Protein AF-A0A1F3DFG9-F1 (afdb_monomer)

pLDDT: mean 82.82, std 15.44, range [37.19, 97.25]

Structure (mmCIF, N/CA/C/O backbone):
data_AF-A0A1F3DFG9-F1
#
_entry.id   AF-A0A1F3DFG9-F1
#
loop_
_atom_site.group_PDB
_atom_site.id
_atom_site.type_symbol
_atom_site.label_atom_id
_atom_site.label_alt_id
_atom_site.label_comp_id
_atom_site.label_asym_id
_atom_site.label_entity_id
_atom_site.label_seq_id
_atom_site.pdbx_PDB_ins_code
_atom_site.Cartn_x
_atom_site.Cartn_y
_atom_site.Cartn_z
_atom_site.occupancy
_atom_site.B_iso_or_equiv
_atom_site.auth_seq_id
_atom_site.auth_comp_id
_atom_site.auth_asym_id
_atom_site.auth_atom_id
_atom_site.pdbx_PDB_model_num
ATOM 1 N N . MET A 1 1 ? 51.074 -0.228 -51.083 1.00 51.44 1 MET A N 1
ATOM 2 C CA . MET A 1 1 ? 49.595 -0.294 -50.950 1.00 51.44 1 MET A CA 1
ATOM 3 C C . MET A 1 1 ? 49.112 -0.798 -49.572 1.00 51.44 1 MET A C 1
ATOM 5 O O . MET A 1 1 ? 48.017 -1.332 -49.479 1.00 51.44 1 MET A O 1
ATOM 9 N N . ARG A 1 2 ? 49.871 -0.625 -48.473 1.00 53.84 2 ARG A N 1
ATOM 10 C CA . ARG A 1 2 ? 49.485 -1.119 -47.125 1.00 53.84 2 ARG A CA 1
ATOM 11 C C . ARG A 1 2 ? 48.769 -0.067 -46.254 1.00 53.84 2 ARG A C 1
ATOM 13 O O . ARG A 1 2 ? 47.943 -0.427 -45.425 1.00 53.84 2 ARG A O 1
ATOM 20 N N . GLY A 1 3 ? 49.015 1.229 -46.487 1.00 56.66 3 GLY A N 1
ATOM 21 C CA . GLY A 1 3 ? 48.437 2.330 -45.694 1.00 56.66 3 GLY A CA 1
ATOM 22 C C . GLY A 1 3 ? 46.937 2.579 -45.913 1.00 56.66 3 GLY A C 1
ATOM 23 O O . GLY A 1 3 ? 46.228 2.919 -44.969 1.00 56.66 3 GLY A O 1
ATOM 24 N N . ASN A 1 4 ? 46.416 2.329 -47.122 1.00 61.88 4 ASN A N 1
ATOM 25 C CA . ASN A 1 4 ? 44.985 2.500 -47.421 1.00 61.88 4 ASN A CA 1
ATOM 26 C C . ASN A 1 4 ? 44.097 1.447 -46.741 1.00 61.88 4 ASN A C 1
ATOM 28 O O . ASN A 1 4 ? 42.923 1.711 -46.503 1.00 61.88 4 ASN A O 1
ATOM 32 N N . LEU A 1 5 ? 44.644 0.275 -46.409 1.00 66.00 5 LEU A N 1
ATOM 33 C CA . LEU A 1 5 ? 43.931 -0.777 -45.680 1.00 66.00 5 LEU A CA 1
ATOM 34 C C . LEU A 1 5 ? 43.827 -0.449 -44.185 1.00 66.00 5 LEU A C 1
ATOM 36 O O . LEU A 1 5 ? 42.750 -0.564 -43.609 1.00 66.00 5 LEU A O 1
ATOM 40 N N . ILE A 1 6 ? 44.911 0.058 -43.587 1.00 73.62 6 ILE A N 1
ATOM 41 C CA . ILE A 1 6 ? 44.953 0.475 -42.174 1.00 73.62 6 ILE A CA 1
ATOM 42 C C . ILE A 1 6 ? 44.016 1.666 -41.927 1.00 73.62 6 ILE A C 1
ATOM 44 O O . ILE A 1 6 ? 43.250 1.671 -40.966 1.00 73.62 6 ILE A O 1
ATOM 48 N N . ARG A 1 7 ? 44.007 2.652 -42.836 1.00 69.62 7 ARG A N 1
ATOM 49 C CA . ARG A 1 7 ? 43.123 3.822 -42.732 1.00 69.62 7 ARG A CA 1
ATOM 50 C C . ARG A 1 7 ? 41.642 3.443 -42.844 1.00 69.62 7 ARG A C 1
ATOM 52 O O . ARG A 1 7 ? 40.825 3.986 -42.112 1.00 69.62 7 ARG A O 1
ATOM 59 N N . LYS A 1 8 ? 41.298 2.482 -43.710 1.00 73.81 8 LYS A N 1
ATOM 60 C CA . LYS A 1 8 ? 39.928 1.950 -43.823 1.00 73.81 8 LYS A CA 1
ATOM 61 C C . LYS A 1 8 ? 39.496 1.209 -42.557 1.00 73.81 8 LYS A C 1
ATOM 63 O O . LYS A 1 8 ? 38.382 1.424 -42.095 1.00 73.81 8 LYS A O 1
ATOM 68 N N . PHE A 1 9 ? 40.385 0.411 -41.963 1.00 77.00 9 PHE A N 1
ATOM 69 C CA . PHE A 1 9 ? 40.113 -0.267 -40.692 1.00 77.00 9 PHE A CA 1
ATOM 70 C C . PHE A 1 9 ? 39.870 0.716 -39.539 1.00 77.00 9 PHE A C 1
ATOM 72 O O . PHE A 1 9 ? 38.915 0.544 -38.788 1.00 77.00 9 PHE A O 1
ATOM 79 N N . LEU A 1 10 ? 40.675 1.778 -39.430 1.00 76.25 10 LEU A N 1
ATOM 80 C CA . LEU A 1 10 ? 40.510 2.802 -38.392 1.00 76.25 10 LEU A CA 1
ATOM 81 C C . LEU A 1 10 ? 39.196 3.582 -38.528 1.00 76.25 10 LEU A C 1
ATOM 83 O O . LEU A 1 10 ? 38.531 3.835 -37.529 1.00 76.25 10 LEU A O 1
ATOM 87 N N . VAL A 1 11 ? 38.793 3.926 -39.754 1.00 77.31 11 VAL A N 1
ATOM 88 C CA . VAL A 1 11 ? 37.521 4.629 -40.001 1.00 77.31 11 VAL A CA 1
ATOM 89 C C . VAL A 1 11 ? 36.324 3.750 -39.632 1.00 77.31 11 VAL A C 1
ATOM 91 O O . VAL A 1 11 ? 35.397 4.226 -38.985 1.00 77.31 11 VAL A O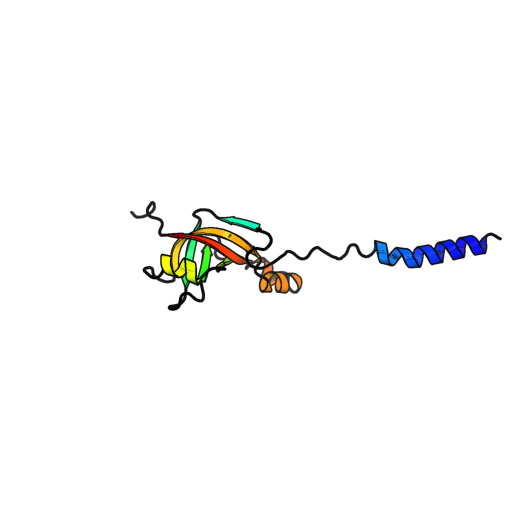 1
ATOM 94 N N . ILE A 1 12 ? 36.363 2.460 -39.975 1.00 77.12 12 ILE A N 1
ATOM 95 C CA . ILE A 1 12 ? 35.310 1.503 -39.603 1.00 77.12 12 ILE A CA 1
ATOM 96 C C . ILE A 1 12 ?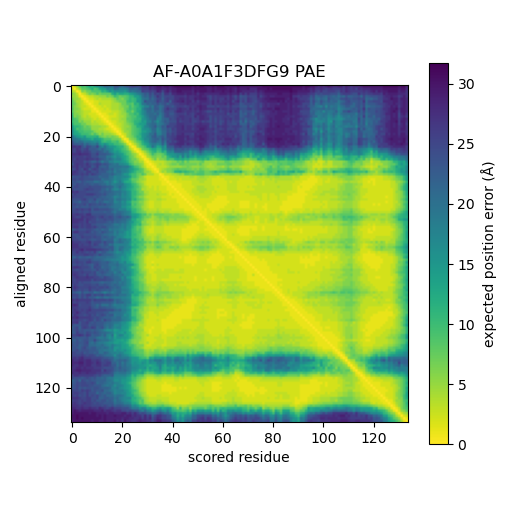 35.235 1.346 -38.077 1.00 77.12 12 ILE A C 1
ATOM 98 O O . ILE A 1 12 ? 34.144 1.351 -37.512 1.00 77.12 12 ILE A O 1
ATOM 102 N N . LEU A 1 13 ? 36.382 1.275 -37.396 1.00 75.25 13 LEU A N 1
ATOM 103 C CA . LEU A 1 13 ? 36.438 1.141 -35.941 1.00 75.25 13 LEU A CA 1
ATOM 104 C C . LEU A 1 13 ? 35.820 2.355 -35.225 1.00 75.25 13 LEU A C 1
ATOM 106 O O . LEU A 1 13 ? 35.043 2.174 -34.293 1.00 75.25 13 LEU A O 1
ATOM 110 N N . ILE A 1 14 ? 36.106 3.578 -35.690 1.00 77.94 14 ILE A N 1
ATOM 111 C CA . ILE A 1 14 ? 35.559 4.826 -35.124 1.00 77.94 14 ILE A CA 1
ATOM 112 C C . ILE A 1 14 ? 34.033 4.909 -35.287 1.00 77.94 14 ILE A C 1
ATOM 114 O O . ILE A 1 14 ? 33.360 5.450 -34.417 1.00 77.94 14 ILE A O 1
ATOM 118 N N . ILE A 1 15 ? 33.478 4.361 -36.372 1.00 72.81 15 ILE A N 1
ATOM 119 C CA . ILE A 1 15 ? 32.027 4.365 -36.623 1.00 72.81 15 ILE A CA 1
ATOM 120 C C . ILE A 1 15 ? 31.309 3.293 -35.789 1.00 72.81 15 ILE A C 1
ATOM 122 O O . ILE A 1 15 ? 30.182 3.509 -35.348 1.00 72.81 15 ILE A O 1
ATOM 126 N N . ILE A 1 16 ? 31.949 2.145 -35.549 1.00 70.81 16 ILE A N 1
ATOM 127 C CA . ILE A 1 16 ? 31.338 1.021 -34.822 1.00 70.81 16 ILE A CA 1
ATOM 128 C C . ILE A 1 16 ? 31.474 1.183 -33.299 1.00 70.81 16 ILE A C 1
ATOM 130 O O . ILE A 1 16 ? 30.559 0.808 -32.570 1.00 70.81 16 ILE A O 1
ATOM 134 N N . LEU A 1 17 ? 32.562 1.785 -32.804 1.00 66.50 17 LEU A N 1
ATOM 135 C CA . LEU A 1 17 ? 32.814 2.001 -31.369 1.00 66.50 17 LEU A CA 1
ATOM 136 C C . LEU A 1 17 ? 31.634 2.654 -30.610 1.00 66.50 17 LEU A C 1
ATOM 138 O O . LEU A 1 17 ? 31.267 2.118 -29.563 1.00 66.50 17 LEU A O 1
ATOM 142 N N . PRO A 1 18 ? 30.973 3.715 -31.123 1.00 63.81 18 PRO A N 1
ATOM 143 C CA . PRO A 1 18 ? 29.807 4.324 -30.480 1.00 63.81 18 PRO A CA 1
ATOM 144 C C . PRO A 1 18 ? 28.607 3.378 -30.338 1.00 63.81 18 PRO A C 1
ATOM 146 O O . PRO A 1 18 ? 27.866 3.465 -29.358 1.00 63.81 18 PRO A O 1
ATOM 149 N N . ALA A 1 19 ? 28.421 2.463 -31.298 1.00 63.81 19 ALA A N 1
ATOM 150 C CA . ALA A 1 19 ? 27.291 1.535 -31.335 1.00 63.81 19 ALA A CA 1
ATOM 151 C C . ALA A 1 19 ? 27.434 0.396 -30.310 1.00 63.81 19 ALA A C 1
ATOM 153 O O . ALA A 1 19 ? 26.440 -0.050 -29.745 1.00 63.81 19 ALA A O 1
ATOM 154 N N . ILE A 1 20 ? 28.667 -0.034 -30.020 1.00 60.84 20 ILE A N 1
ATOM 155 C CA . ILE A 1 20 ? 28.973 -1.027 -28.971 1.00 60.84 20 ILE A CA 1
ATOM 156 C C . ILE A 1 20 ? 29.208 -0.394 -27.595 1.00 60.84 20 ILE A C 1
ATOM 158 O O . ILE A 1 20 ? 29.014 -1.068 -26.586 1.00 60.84 20 ILE A O 1
ATOM 162 N N . SER A 1 21 ? 29.562 0.895 -27.513 1.00 57.41 21 SER A N 1
ATOM 163 C CA . SER A 1 21 ? 29.623 1.618 -26.232 1.00 57.41 21 SER A CA 1
ATOM 164 C C . SER A 1 21 ? 28.241 1.980 -25.671 1.00 57.41 21 SER A C 1
ATOM 166 O O . SER 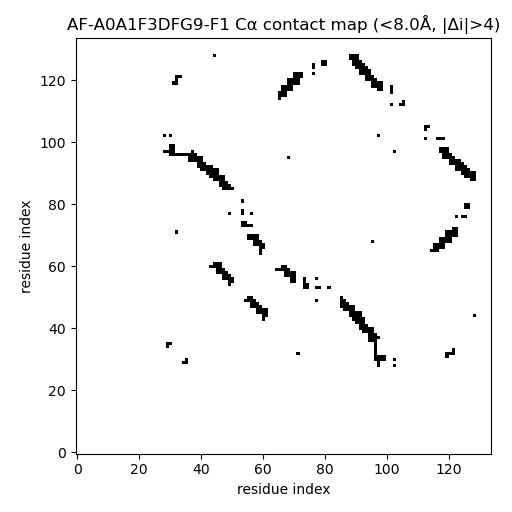A 1 21 ? 28.131 2.393 -24.519 1.00 57.41 21 SER A O 1
ATOM 168 N N . TYR A 1 22 ? 27.171 1.802 -26.454 1.00 51.94 22 TYR A N 1
ATOM 169 C CA . TYR A 1 22 ? 25.786 2.054 -26.047 1.00 51.94 22 TYR A CA 1
ATOM 170 C C . TYR A 1 22 ? 25.145 0.850 -25.331 1.00 51.94 22 TYR A C 1
ATOM 172 O O . TYR A 1 22 ? 24.011 0.462 -25.590 1.00 51.94 22 TYR A O 1
ATOM 180 N N . THR A 1 23 ? 25.847 0.258 -24.367 1.00 50.16 23 THR A N 1
ATOM 181 C CA . THR A 1 23 ? 25.261 -0.720 -23.426 1.00 50.16 23 THR A CA 1
ATOM 182 C C . THR A 1 23 ? 24.508 -0.038 -22.271 1.00 50.16 23 THR A C 1
ATOM 184 O O . THR A 1 23 ? 23.952 -0.697 -21.395 1.00 50.16 23 THR A O 1
ATOM 187 N N . GLY A 1 24 ? 24.467 1.299 -22.273 1.00 47.50 24 GLY A N 1
ATOM 188 C CA . GLY A 1 24 ? 23.997 2.135 -21.170 1.00 47.50 24 GLY A CA 1
ATOM 189 C C . GLY A 1 24 ? 22.498 2.420 -21.112 1.00 47.50 24 GLY A C 1
ATOM 190 O O . GLY A 1 24 ? 22.076 3.126 -20.197 1.00 47.50 24 GLY A O 1
ATOM 191 N N . CYS A 1 25 ? 21.668 1.888 -22.016 1.00 51.00 25 CYS A N 1
ATOM 192 C CA . CYS A 1 25 ? 20.217 1.965 -21.833 1.00 51.00 25 CYS A CA 1
ATOM 193 C C . CYS A 1 25 ? 19.810 0.942 -20.759 1.00 51.00 25 CYS A C 1
ATOM 195 O O . CYS A 1 25 ? 19.253 -0.117 -21.051 1.00 51.00 25 CYS A O 1
ATOM 197 N N . LYS A 1 26 ? 20.163 1.222 -19.493 1.00 54.19 26 LYS A N 1
ATOM 198 C CA . LYS A 1 26 ? 19.634 0.497 -18.335 1.00 54.19 26 LYS A CA 1
ATOM 199 C C . LYS A 1 26 ? 18.122 0.518 -18.499 1.00 54.19 26 LYS A C 1
ATOM 201 O O . LYS A 1 26 ? 17.533 1.594 -18.441 1.00 54.19 26 LYS A O 1
ATOM 206 N N . LYS A 1 27 ? 17.511 -0.646 -18.745 1.00 58.69 27 LYS A N 1
ATOM 207 C CA . LYS A 1 27 ? 16.052 -0.788 -18.757 1.00 58.69 27 LYS A CA 1
ATOM 208 C C . LYS A 1 27 ? 15.528 -0.102 -17.498 1.00 58.69 27 LYS A C 1
ATOM 210 O O . LYS A 1 27 ? 15.783 -0.578 -16.392 1.00 58.69 27 LYS A O 1
ATOM 215 N N . GLN A 1 28 ? 14.877 1.047 -17.662 1.00 60.97 28 GLN A N 1
ATOM 216 C CA . GLN A 1 28 ? 14.248 1.731 -16.544 1.00 60.97 28 GLN A CA 1
ATOM 217 C C . GLN A 1 28 ? 13.205 0.774 -15.972 1.00 60.97 28 GLN A C 1
ATOM 219 O O . GLN A 1 28 ? 12.458 0.142 -16.726 1.00 60.97 28 GLN A O 1
ATOM 224 N N . LYS A 1 29 ? 13.191 0.608 -14.646 1.00 66.88 29 LYS A N 1
ATOM 225 C CA . LYS A 1 29 ? 12.156 -0.197 -13.996 1.00 66.88 29 LYS A CA 1
ATOM 226 C C . LYS A 1 29 ? 10.808 0.411 -14.367 1.00 66.88 29 LYS A C 1
ATOM 228 O O . LYS A 1 29 ? 10.622 1.614 -14.192 1.00 66.88 29 LYS A O 1
ATOM 233 N N . LYS A 1 30 ? 9.877 -0.395 -14.881 1.00 79.94 30 LYS A N 1
ATOM 234 C CA . LYS A 1 30 ? 8.524 0.104 -15.124 1.00 79.94 30 LYS A CA 1
ATOM 235 C C . LYS A 1 30 ? 7.890 0.433 -13.770 1.00 79.94 30 LYS A C 1
ATOM 237 O O . LYS A 1 30 ? 7.981 -0.362 -12.836 1.00 79.94 30 LYS A O 1
ATOM 242 N N . CYS A 1 31 ? 7.293 1.613 -13.669 1.00 85.81 31 CYS A N 1
ATOM 243 C CA . CYS A 1 31 ? 6.680 2.139 -12.453 1.00 85.81 31 CYS A CA 1
ATOM 244 C C . CYS A 1 31 ? 5.206 2.476 -12.710 1.00 85.81 31 CYS A C 1
ATOM 246 O O . CYS A 1 31 ? 4.806 2.699 -13.854 1.00 85.81 31 CYS A O 1
ATOM 248 N N . GLY A 1 32 ? 4.409 2.525 -11.647 1.00 86.50 32 GLY A N 1
ATOM 249 C CA . GLY A 1 32 ? 2.973 2.780 -11.712 1.00 86.50 32 GLY A CA 1
ATOM 250 C C . GLY A 1 32 ? 2.122 1.509 -11.682 1.00 86.50 32 GLY A C 1
ATOM 251 O O . GLY A 1 32 ? 2.592 0.394 -11.916 1.00 86.50 32 GLY A O 1
ATOM 252 N N . CYS A 1 33 ? 0.845 1.703 -11.371 1.00 88.50 33 CYS A N 1
ATOM 253 C CA . CYS A 1 33 ? -0.151 0.647 -11.238 1.00 88.50 33 CYS A CA 1
ATOM 254 C C . CYS A 1 33 ? -0.352 -0.121 -12.553 1.00 88.50 33 CYS A C 1
ATOM 256 O O . CYS A 1 33 ? -0.410 0.478 -13.628 1.00 88.50 33 CYS A O 1
ATOM 258 N N . GLY A 1 34 ? -0.451 -1.452 -12.476 1.00 84.38 34 GLY A N 1
ATOM 259 C CA . GLY A 1 34 ? -0.675 -2.307 -13.651 1.00 84.38 34 GLY A CA 1
ATOM 260 C C . GLY A 1 34 ? 0.528 -2.428 -14.597 1.00 84.38 34 GLY A C 1
ATOM 261 O O . GLY A 1 34 ? 0.369 -2.845 -15.744 1.00 84.38 34 GLY A O 1
ATOM 262 N N . LYS A 1 35 ? 1.728 -2.035 -14.149 1.00 85.00 35 LYS A N 1
ATOM 263 C CA . LYS A 1 35 ? 2.985 -2.294 -14.864 1.00 85.00 35 LYS A CA 1
ATOM 264 C C . LYS A 1 35 ? 3.612 -3.606 -14.384 1.00 85.00 35 LYS A C 1
ATOM 266 O O . LYS A 1 35 ? 2.911 -4.599 -14.215 1.00 85.00 35 LYS A O 1
ATOM 271 N N . ASP A 1 36 ? 4.926 -3.632 -14.192 1.00 87.12 36 ASP A N 1
ATOM 272 C CA . ASP A 1 36 ? 5.628 -4.836 -13.760 1.00 87.12 36 ASP A CA 1
ATOM 273 C C . ASP A 1 36 ? 5.394 -5.044 -12.255 1.00 87.12 36 ASP A C 1
ATOM 275 O O . ASP A 1 36 ? 5.814 -4.225 -11.433 1.00 87.12 36 ASP A O 1
ATOM 279 N N . VAL A 1 37 ? 4.703 -6.132 -11.906 1.00 91.25 37 VAL A N 1
ATOM 280 C CA . VAL A 1 37 ? 4.499 -6.544 -10.511 1.00 91.25 37 VAL A CA 1
ATOM 281 C C . VAL A 1 37 ? 5.858 -6.886 -9.900 1.00 91.25 37 VAL A C 1
ATOM 283 O O . VAL A 1 37 ? 6.596 -7.706 -10.442 1.00 91.25 37 VAL A O 1
ATOM 286 N N . LEU A 1 38 ? 6.187 -6.263 -8.770 1.00 92.25 38 LEU A N 1
ATOM 287 C CA . LEU A 1 38 ? 7.423 -6.527 -8.030 1.00 92.25 38 LEU A CA 1
ATOM 288 C C . LEU A 1 38 ? 7.291 -7.767 -7.160 1.00 92.25 38 LEU A C 1
ATOM 290 O O . LEU A 1 38 ? 8.148 -8.643 -7.173 1.00 92.25 38 LEU A O 1
ATOM 294 N N . PHE A 1 39 ? 6.215 -7.801 -6.385 1.00 94.50 39 PHE A N 1
ATOM 295 C CA . PHE A 1 39 ? 5.833 -8.893 -5.510 1.00 94.50 39 PHE A CA 1
ATOM 296 C C . PHE A 1 39 ? 4.344 -8.764 -5.188 1.00 94.50 39 PHE A C 1
ATOM 298 O O . PHE A 1 39 ? 3.707 -7.746 -5.474 1.00 94.50 39 PHE A O 1
ATOM 305 N N . THR A 1 40 ? 3.782 -9.820 -4.615 1.00 95.94 40 THR A N 1
ATOM 306 C CA . THR A 1 40 ? 2.398 -9.843 -4.141 1.00 95.94 40 THR A CA 1
ATOM 307 C C . THR A 1 40 ? 2.426 -9.993 -2.633 1.00 95.94 40 THR A C 1
ATOM 309 O O . THR A 1 40 ? 3.173 -10.821 -2.116 1.00 95.94 40 THR A O 1
ATOM 312 N N . ILE A 1 41 ? 1.622 -9.197 -1.940 1.00 94.69 41 ILE A N 1
ATOM 313 C CA . ILE A 1 41 ? 1.383 -9.371 -0.511 1.00 94.69 41 ILE A CA 1
ATOM 314 C C . ILE A 1 41 ? 0.049 -10.082 -0.317 1.00 94.69 41 ILE A C 1
ATOM 316 O O . ILE A 1 41 ? -0.901 -9.852 -1.068 1.00 94.69 41 ILE A O 1
ATOM 320 N N . THR A 1 42 ? -0.008 -10.967 0.673 1.00 95.69 42 THR A N 1
ATOM 321 C CA . THR A 1 42 ? -1.201 -11.757 0.986 1.00 95.69 42 THR A CA 1
ATOM 322 C C . THR A 1 42 ? -1.454 -11.661 2.476 1.00 95.69 42 THR A C 1
ATOM 324 O O . THR A 1 42 ? -0.589 -12.053 3.254 1.00 95.69 42 THR A O 1
ATOM 327 N N . ASN A 1 43 ? -2.622 -11.140 2.852 1.00 94.00 43 ASN A N 1
ATOM 328 C CA . ASN A 1 43 ? -3.046 -10.921 4.236 1.00 94.00 43 ASN A CA 1
ATOM 329 C C . ASN A 1 43 ? -1.937 -10.298 5.094 1.00 94.00 43 ASN A C 1
ATOM 331 O O . ASN A 1 43 ? -1.647 -10.772 6.187 1.00 94.00 43 ASN A O 1
ATOM 335 N N . GLN A 1 44 ? -1.276 -9.270 4.565 1.00 94.44 44 GLN A N 1
ATOM 336 C CA . GLN A 1 44 ? -0.215 -8.567 5.270 1.00 94.44 44 GLN A CA 1
ATOM 337 C C . GLN A 1 44 ? -0.850 -7.621 6.295 1.00 94.44 44 GLN A C 1
ATOM 339 O O . GLN A 1 44 ? -1.615 -6.748 5.877 1.00 94.44 44 GLN A O 1
ATOM 344 N N . PRO A 1 45 ? -0.518 -7.734 7.594 1.00 94.75 45 PRO A N 1
ATOM 345 C CA . PRO A 1 45 ? -0.895 -6.727 8.577 1.00 94.75 45 PRO A CA 1
ATOM 346 C C . PRO A 1 45 ? -0.257 -5.385 8.225 1.00 94.75 45 PRO A C 1
ATOM 348 O O . PRO A 1 45 ? 0.967 -5.291 8.030 1.00 94.75 45 PRO A O 1
ATOM 351 N N . ALA A 1 46 ? -1.091 -4.357 8.108 1.00 95.19 46 ALA A N 1
ATOM 352 C CA . ALA A 1 46 ? -0.683 -3.010 7.756 1.00 95.19 46 ALA A CA 1
ATOM 353 C C . ALA A 1 46 ? -1.591 -1.967 8.415 1.00 95.19 46 ALA A C 1
ATOM 355 O O . ALA A 1 46 ? -2.803 -2.151 8.505 1.00 95.19 46 ALA A O 1
ATOM 356 N N . TYR A 1 47 ? -1.004 -0.842 8.812 1.00 95.31 47 TYR A N 1
ATOM 357 C CA . TYR A 1 47 ? -1.757 0.345 9.204 1.00 95.31 47 TYR A CA 1
ATOM 358 C C . TYR A 1 47 ? -2.254 1.041 7.942 1.00 95.31 47 TYR A C 1
ATOM 360 O O . TYR A 1 47 ? -1.444 1.413 7.085 1.00 95.31 47 TYR A O 1
ATOM 368 N N . VAL A 1 48 ? -3.571 1.188 7.808 1.00 95.81 48 VAL A N 1
ATOM 369 C CA . VAL A 1 48 ? -4.207 1.714 6.595 1.00 95.81 48 VAL A CA 1
ATOM 370 C C . VAL A 1 48 ? -4.744 3.113 6.849 1.00 95.81 48 VAL A C 1
ATOM 372 O O . VAL A 1 48 ? -5.607 3.320 7.695 1.00 95.81 48 VAL A O 1
ATOM 375 N N . TYR A 1 49 ? -4.264 4.074 6.071 1.00 96.50 49 TYR A N 1
ATOM 376 C CA . TYR A 1 49 ? -4.615 5.482 6.183 1.00 96.50 49 TYR A CA 1
ATOM 377 C C . TYR A 1 49 ? -5.420 5.929 4.969 1.00 96.50 49 TYR A C 1
ATOM 379 O O . TYR A 1 49 ? -5.079 5.618 3.826 1.00 96.50 49 TYR A O 1
ATOM 387 N N . PHE A 1 50 ? -6.470 6.698 5.222 1.00 96.19 50 PHE A N 1
ATOM 388 C CA . PHE A 1 50 ? -7.343 7.273 4.206 1.00 96.19 50 PHE A CA 1
ATOM 389 C C . PHE A 1 50 ? -7.923 8.616 4.639 1.00 96.19 50 PHE A C 1
ATOM 391 O O . PHE A 1 50 ? -7.914 8.958 5.824 1.00 96.19 50 PHE A O 1
ATOM 398 N N . ASN A 1 51 ? -8.418 9.377 3.662 1.00 94.75 51 ASN A N 1
ATOM 399 C CA . ASN A 1 51 ? -9.196 10.592 3.885 1.00 94.75 51 ASN A CA 1
ATOM 400 C C . ASN A 1 51 ? -10.710 10.316 3.856 1.00 94.75 51 ASN A C 1
ATOM 402 O O . ASN A 1 51 ? -11.156 9.261 3.408 1.00 94.75 51 ASN A O 1
ATOM 406 N N . ASP A 1 52 ? -11.502 11.305 4.272 1.00 89.94 52 ASP A N 1
ATOM 407 C CA . ASP A 1 52 ? -12.967 11.191 4.393 1.00 89.94 52 ASP A CA 1
ATOM 408 C C . ASP A 1 52 ? -13.693 10.932 3.064 1.00 89.94 52 ASP A C 1
ATOM 410 O O . ASP A 1 52 ? -14.856 10.546 3.052 1.00 89.94 52 ASP A O 1
ATOM 414 N N . THR A 1 53 ? -13.027 11.164 1.932 1.00 89.44 53 THR A N 1
ATOM 415 C CA . THR A 1 53 ? -13.595 10.958 0.593 1.00 89.44 53 THR A CA 1
ATOM 416 C C . THR A 1 53 ? -13.108 9.677 -0.079 1.00 89.44 53 THR A C 1
ATOM 418 O O . THR A 1 53 ? -13.545 9.381 -1.190 1.00 89.44 53 THR A O 1
ATOM 421 N N . GLY A 1 54 ? -12.179 8.936 0.538 1.00 89.38 54 GLY A N 1
ATOM 422 C CA . GLY A 1 54 ? -11.583 7.735 -0.050 1.00 89.38 54 GLY A CA 1
ATOM 423 C C . GLY A 1 54 ? -10.748 7.981 -1.308 1.00 89.38 54 GLY A C 1
ATOM 424 O O . GLY A 1 54 ? -10.408 7.034 -2.015 1.00 89.38 54 GLY A O 1
ATOM 425 N N . SER A 1 55 ? -10.427 9.238 -1.631 1.00 93.00 55 SER A N 1
ATOM 426 C CA . SER A 1 55 ? -9.642 9.578 -2.823 1.00 93.00 55 SER A CA 1
ATOM 427 C C . SER A 1 55 ? -8.151 9.312 -2.637 1.00 93.00 55 SER A C 1
ATOM 429 O O . SER A 1 55 ? -7.434 9.102 -3.615 1.00 93.00 55 SER A O 1
ATOM 431 N N . ILE A 1 56 ? -7.688 9.299 -1.385 1.00 94.06 56 ILE A N 1
ATOM 432 C CA . ILE A 1 56 ? -6.308 9.002 -1.015 1.00 94.06 56 ILE A CA 1
ATOM 433 C C . ILE A 1 56 ? -6.338 7.850 -0.019 1.00 94.06 56 ILE A C 1
ATOM 435 O O . ILE A 1 56 ? -6.939 7.967 1.046 1.00 94.06 56 ILE A O 1
ATOM 439 N N . MET A 1 57 ? -5.650 6.762 -0.363 1.00 96.81 57 MET A N 1
ATOM 440 C CA . MET A 1 57 ? -5.355 5.655 0.543 1.00 96.81 57 MET A CA 1
ATOM 441 C C . MET A 1 57 ? -3.881 5.290 0.453 1.00 96.81 57 MET A C 1
ATOM 443 O O . MET A 1 57 ? -3.308 5.219 -0.638 1.00 96.81 57 MET A O 1
ATOM 447 N N . TYR A 1 58 ? -3.280 5.005 1.598 1.00 96.88 58 TYR A N 1
ATOM 448 C CA . TYR A 1 58 ? -1.959 4.404 1.677 1.00 96.88 58 TYR A CA 1
ATOM 449 C C . TYR A 1 58 ? -1.857 3.495 2.895 1.00 96.88 58 TYR A C 1
ATOM 451 O O . TYR A 1 58 ? -2.692 3.536 3.794 1.00 96.88 58 TYR A O 1
ATOM 459 N N . MET A 1 59 ? -0.827 2.662 2.927 1.00 96.00 59 MET A N 1
ATOM 460 C CA . MET A 1 59 ? -0.542 1.825 4.084 1.00 96.00 59 MET A CA 1
ATOM 461 C C . MET A 1 59 ? 0.946 1.776 4.409 1.00 96.00 59 MET A C 1
ATOM 463 O O . MET A 1 59 ? 1.794 2.018 3.543 1.00 96.00 59 MET A O 1
ATOM 467 N N . SER A 1 60 ? 1.230 1.401 5.652 1.00 95.56 60 SER A N 1
ATOM 468 C CA . SER A 1 60 ? 2.551 1.013 6.139 1.00 95.56 60 SER A CA 1
ATOM 469 C C . SER A 1 60 ? 2.457 -0.378 6.761 1.00 95.56 60 SER A C 1
ATOM 471 O O . SER A 1 60 ? 1.555 -0.642 7.557 1.00 95.56 60 SER A O 1
ATOM 473 N N . ALA A 1 61 ? 3.341 -1.293 6.366 1.00 94.19 61 ALA A N 1
ATOM 474 C CA . ALA A 1 61 ? 3.319 -2.655 6.893 1.00 94.19 61 ALA A CA 1
ATOM 475 C C . ALA A 1 61 ? 3.814 -2.662 8.349 1.00 94.19 61 ALA A C 1
ATOM 477 O O . ALA A 1 61 ? 4.817 -2.025 8.662 1.00 94.19 61 ALA A O 1
ATOM 478 N N . VAL A 1 62 ? 3.164 -3.428 9.235 1.00 90.44 62 VAL A N 1
ATOM 479 C CA . VAL A 1 62 ? 3.457 -3.427 10.689 1.00 90.44 62 VAL A CA 1
ATOM 480 C C . VAL A 1 62 ? 4.925 -3.783 11.005 1.00 90.44 62 VAL A C 1
ATOM 482 O O . VAL A 1 62 ? 5.482 -3.304 11.988 1.00 90.44 62 VAL A O 1
ATOM 485 N N . GLY A 1 63 ? 5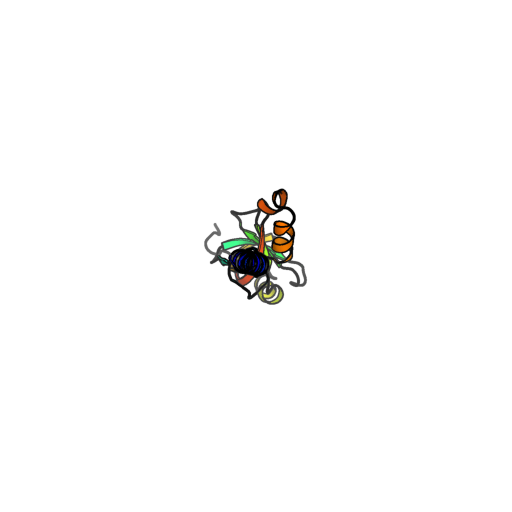.584 -4.574 10.149 1.00 88.81 63 GLY A N 1
ATOM 486 C CA . GLY A 1 63 ? 7.004 -4.941 10.272 1.00 88.81 63 GLY A CA 1
ATOM 487 C C . GLY A 1 63 ? 7.980 -4.136 9.402 1.00 88.81 63 GLY A C 1
ATOM 488 O O . GLY A 1 63 ? 9.177 -4.407 9.440 1.00 88.81 63 GLY A O 1
ATOM 489 N N . ASP A 1 64 ? 7.496 -3.182 8.605 1.00 88.88 64 ASP A N 1
ATOM 490 C CA . ASP A 1 64 ? 8.318 -2.366 7.704 1.00 88.88 64 ASP A CA 1
ATOM 491 C C . ASP A 1 64 ? 7.803 -0.916 7.666 1.00 88.88 64 ASP A C 1
ATOM 493 O O . ASP A 1 64 ? 7.150 -0.505 6.700 1.00 88.88 64 ASP A O 1
ATOM 497 N N . PRO A 1 65 ? 8.099 -0.119 8.712 1.00 84.06 65 PRO A N 1
ATOM 498 C CA . PRO A 1 65 ? 7.615 1.255 8.820 1.00 84.06 65 PRO A CA 1
ATOM 499 C C . PRO A 1 65 ? 8.276 2.208 7.814 1.00 84.06 65 PRO A C 1
ATOM 501 O O . PRO A 1 65 ? 7.833 3.344 7.659 1.00 84.06 65 PRO A O 1
ATOM 504 N N . TYR A 1 66 ? 9.341 1.768 7.141 1.00 88.88 66 TYR A N 1
ATOM 505 C CA . TYR A 1 66 ? 10.090 2.574 6.182 1.00 88.88 66 TYR A CA 1
ATOM 506 C C . TYR A 1 66 ? 9.537 2.466 4.757 1.00 88.88 66 TYR A C 1
ATOM 508 O O . TYR A 1 66 ? 9.949 3.230 3.879 1.00 88.88 66 TYR A O 1
ATOM 516 N N . SER A 1 67 ? 8.595 1.550 4.519 1.00 92.44 67 SER A N 1
ATOM 517 C CA . SER A 1 67 ? 7.931 1.395 3.229 1.00 92.44 67 SER A CA 1
ATOM 518 C C . SER A 1 67 ? 6.509 1.942 3.266 1.00 92.44 67 SER A C 1
ATOM 520 O O . SER A 1 67 ? 5.682 1.519 4.069 1.00 92.44 67 SER A O 1
ATOM 522 N N . THR A 1 68 ? 6.201 2.853 2.346 1.00 95.56 68 THR A N 1
ATOM 523 C CA . THR A 1 68 ? 4.840 3.370 2.140 1.00 95.56 68 THR A CA 1
ATOM 524 C C . THR A 1 68 ? 4.262 2.816 0.847 1.00 95.56 68 THR A C 1
ATOM 526 O O . THR A 1 68 ? 4.937 2.803 -0.182 1.00 95.56 68 THR A O 1
ATOM 529 N N . TYR A 1 69 ? 3.005 2.382 0.883 1.00 96.81 69 TYR A N 1
ATOM 530 C CA . TYR A 1 69 ? 2.316 1.801 -0.266 1.00 96.81 69 TYR A CA 1
ATOM 531 C C . TYR A 1 69 ? 1.051 2.603 -0.571 1.00 96.81 69 TYR A C 1
ATOM 533 O O . TYR A 1 69 ? 0.086 2.543 0.187 1.00 96.81 69 TYR A O 1
ATOM 541 N N . HIS A 1 70 ? 1.039 3.339 -1.679 1.00 97.06 70 HIS A N 1
ATOM 542 C CA . HIS A 1 70 ? -0.125 4.099 -2.132 1.00 97.06 70 HIS A CA 1
ATOM 543 C C . HIS A 1 70 ? -1.086 3.210 -2.917 1.00 97.06 70 HIS A C 1
ATOM 545 O O . HIS A 1 70 ? -0.674 2.455 -3.798 1.00 97.06 70 HIS A O 1
ATOM 551 N N . PHE A 1 71 ? -2.377 3.293 -2.615 1.00 97.12 71 PHE A N 1
ATOM 552 C CA . PHE A 1 71 ? -3.379 2.464 -3.272 1.00 97.12 71 PHE A CA 1
ATOM 553 C C . PHE A 1 71 ? -3.656 2.971 -4.686 1.00 97.12 71 PHE A C 1
ATOM 555 O O . PHE A 1 71 ? -3.911 4.152 -4.907 1.00 97.12 71 PHE A O 1
ATOM 562 N N . CYS A 1 72 ? -3.660 2.048 -5.641 1.00 96.50 72 CYS A N 1
ATOM 563 C CA . CYS A 1 72 ? -4.028 2.291 -7.033 1.00 96.50 72 CYS A CA 1
ATOM 564 C C . CYS A 1 72 ? -5.544 2.408 -7.233 1.00 96.50 72 CYS A C 1
ATOM 566 O O . CYS A 1 72 ? -6.000 3.045 -8.177 1.00 96.50 72 CYS A O 1
ATOM 568 N N . ASN A 1 73 ? -6.316 1.760 -6.364 1.00 96.25 73 ASN A N 1
ATOM 569 C CA . ASN A 1 73 ? -7.774 1.689 -6.389 1.00 96.25 73 ASN A CA 1
ATOM 570 C C . ASN A 1 73 ? -8.371 2.158 -5.046 1.00 96.25 73 ASN A C 1
ATOM 572 O O . ASN A 1 73 ? -9.087 1.400 -4.388 1.00 96.25 73 ASN A O 1
ATOM 576 N N . PRO A 1 74 ? -8.074 3.400 -4.614 1.00 95.88 74 PRO A N 1
ATOM 577 C CA . PRO A 1 74 ? -8.437 3.880 -3.284 1.00 95.88 74 PRO A CA 1
ATOM 578 C C . PRO A 1 74 ? -9.960 3.945 -3.100 1.00 95.88 74 PRO A C 1
ATOM 580 O O . PRO A 1 74 ? -10.455 3.485 -2.085 1.00 95.88 74 PRO A O 1
ATOM 583 N N . VAL A 1 75 ? -10.714 4.379 -4.116 1.00 94.75 75 VAL A N 1
ATOM 584 C CA . VAL A 1 75 ? -12.187 4.470 -4.060 1.00 94.75 75 VAL A CA 1
ATOM 585 C C . VAL A 1 75 ? -12.840 3.096 -3.876 1.00 94.75 75 VAL A C 1
ATOM 587 O O . VAL A 1 75 ? -13.759 2.946 -3.079 1.00 94.75 75 VAL A O 1
ATOM 590 N N . GLU A 1 76 ? -12.348 2.075 -4.581 1.00 95.38 76 GLU A N 1
ATOM 591 C CA . GLU A 1 76 ? -12.879 0.710 -4.478 1.00 95.38 76 GLU A CA 1
ATOM 592 C C . GLU A 1 76 ? -12.608 0.107 -3.093 1.00 95.38 76 GLU A C 1
ATOM 594 O O . GLU A 1 76 ? -13.470 -0.556 -2.515 1.00 95.38 76 GLU A O 1
ATOM 599 N N . MET A 1 77 ? -11.408 0.331 -2.551 1.00 95.31 77 MET A N 1
ATOM 600 C CA . MET A 1 77 ? -11.044 -0.196 -1.237 1.00 95.31 77 MET A CA 1
ATOM 601 C C . MET A 1 77 ? -11.656 0.610 -0.095 1.00 95.31 77 MET A C 1
ATOM 603 O O . MET A 1 77 ? -12.012 0.021 0.923 1.00 95.31 77 MET A O 1
ATOM 607 N N . TYR A 1 78 ? -11.845 1.918 -0.268 1.00 95.38 78 TYR A N 1
ATOM 608 C CA . TYR A 1 78 ? -12.469 2.788 0.721 1.00 95.38 78 TYR A CA 1
ATOM 609 C C . TYR A 1 78 ? -13.870 2.307 1.094 1.00 95.38 78 TYR A C 1
ATOM 611 O O . TYR A 1 78 ? -14.196 2.240 2.274 1.00 95.38 78 TYR A O 1
ATOM 619 N N . GLU A 1 79 ? -14.667 1.848 0.127 1.00 94.25 79 GLU A N 1
ATOM 620 C CA . GLU A 1 79 ? -15.994 1.282 0.405 1.00 94.25 79 GLU A CA 1
ATOM 621 C C . GLU A 1 79 ? -15.960 0.098 1.387 1.00 94.25 79 GLU A C 1
ATOM 623 O O . GLU A 1 79 ? -16.918 -0.101 2.137 1.00 94.25 79 GLU A O 1
ATOM 628 N N . LYS A 1 80 ? -14.852 -0.656 1.428 1.00 92.31 80 LYS A N 1
ATOM 629 C CA . LYS A 1 80 ? -14.644 -1.780 2.355 1.00 92.31 80 LYS A CA 1
ATOM 630 C C . LYS A 1 80 ? -14.172 -1.338 3.740 1.00 92.31 80 LYS A C 1
ATOM 632 O O . LYS A 1 80 ? -14.348 -2.090 4.693 1.00 92.31 80 LYS A O 1
ATOM 637 N N . VAL A 1 81 ? -13.561 -0.155 3.852 1.00 91.62 81 VAL A N 1
ATOM 638 C CA . VAL A 1 81 ? -12.914 0.315 5.089 1.00 91.62 81 VAL A CA 1
ATOM 639 C C . VAL A 1 81 ? -13.513 1.584 5.687 1.00 91.62 81 VAL A C 1
ATOM 641 O O . VAL A 1 81 ? -13.127 1.962 6.785 1.00 91.62 81 VAL A O 1
ATOM 644 N N . LYS A 1 82 ? -14.493 2.216 5.033 1.00 91.94 82 LYS A N 1
ATOM 645 C CA . LYS A 1 82 ? -15.134 3.468 5.480 1.00 91.94 82 LYS A CA 1
ATOM 646 C C . LYS A 1 82 ? -15.790 3.401 6.863 1.00 91.94 82 LYS A C 1
ATOM 648 O O . LYS A 1 82 ? -16.109 4.433 7.440 1.00 91.94 82 LYS A O 1
ATOM 653 N N . THR A 1 83 ? -16.043 2.198 7.377 1.00 90.69 83 THR A N 1
ATOM 654 C CA . THR A 1 83 ? -16.576 1.971 8.730 1.00 90.69 83 THR A CA 1
ATOM 655 C C . THR A 1 83 ? -15.492 1.891 9.806 1.00 90.69 83 THR A C 1
ATOM 657 O O . THR A 1 83 ? -15.825 1.830 10.987 1.00 90.69 83 THR A O 1
ATOM 660 N N . TYR A 1 84 ? -14.220 1.829 9.415 1.00 90.06 84 TYR A N 1
ATOM 661 C CA . TYR A 1 84 ? -13.058 1.767 10.303 1.00 90.06 84 TYR A CA 1
ATOM 662 C C . TYR A 1 84 ? -12.429 3.151 10.470 1.00 90.06 84 TYR A C 1
ATOM 664 O O . TYR A 1 84 ? -12.798 4.099 9.772 1.00 90.06 84 TYR A O 1
ATOM 672 N N . GLN A 1 85 ? -11.486 3.280 11.401 1.00 91.94 85 GLN A N 1
ATOM 673 C CA . GLN A 1 85 ? -10.733 4.515 11.576 1.00 91.94 85 GLN A CA 1
ATOM 674 C C . GLN A 1 85 ? -9.473 4.508 10.707 1.00 91.94 85 GLN A C 1
ATOM 676 O O . GL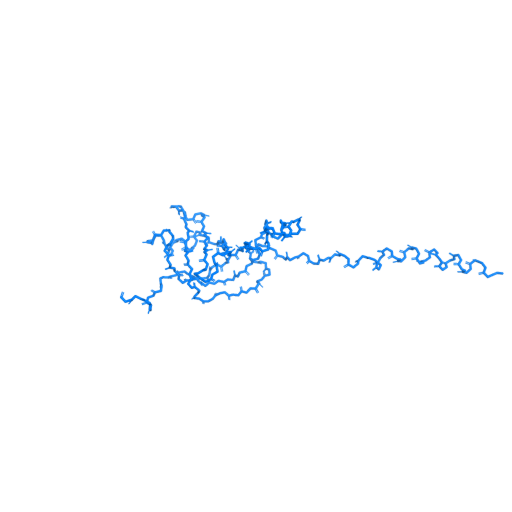N A 1 85 ? -8.816 3.488 10.506 1.00 91.94 85 GLN A O 1
ATOM 681 N N . SER A 1 86 ? -9.133 5.681 10.172 1.00 93.75 86 SER A N 1
ATOM 682 C CA . SER A 1 86 ? -7.869 5.884 9.466 1.00 93.75 86 SER A CA 1
ATOM 683 C C . SER A 1 86 ? -6.709 5.655 10.438 1.00 93.75 86 SER A C 1
ATOM 685 O O . SER A 1 86 ? -6.653 6.277 11.498 1.00 93.75 86 SER A O 1
ATOM 687 N N . GLY A 1 87 ? -5.795 4.758 10.077 1.00 92.25 87 GLY A N 1
ATOM 688 C CA . GLY A 1 87 ? -4.703 4.292 10.928 1.00 92.25 87 GLY A CA 1
ATOM 689 C C . GLY A 1 87 ? -4.965 2.956 11.625 1.00 92.25 87 GLY A C 1
ATOM 690 O O . GLY A 1 87 ? -4.044 2.450 12.264 1.00 92.25 87 GLY A O 1
ATOM 691 N N . ASP A 1 88 ? -6.154 2.361 11.480 1.00 92.50 88 ASP A N 1
ATOM 692 C CA . ASP A 1 88 ? -6.424 1.016 11.993 1.00 92.50 88 ASP A CA 1
ATOM 693 C C . ASP A 1 88 ? -5.526 -0.031 11.316 1.00 92.50 88 ASP A C 1
ATOM 695 O O . ASP A 1 88 ? -5.171 0.066 10.133 1.00 92.50 88 ASP A O 1
ATOM 699 N N . GLU A 1 89 ? -5.174 -1.064 12.083 1.00 93.81 89 GLU A N 1
ATOM 700 C CA . GLU A 1 89 ? -4.471 -2.233 11.568 1.00 93.81 89 GLU A CA 1
ATOM 701 C C . GLU A 1 89 ? -5.454 -3.154 10.834 1.00 93.81 89 GLU A C 1
ATOM 703 O O . GLU A 1 89 ? -6.411 -3.672 11.414 1.00 93.81 89 GLU A O 1
ATOM 708 N N . LEU A 1 90 ? -5.202 -3.362 9.543 1.00 94.25 90 LEU A N 1
ATOM 709 C CA . LEU A 1 90 ? -6.000 -4.199 8.654 1.00 94.25 90 LEU A CA 1
ATOM 710 C C . LEU A 1 90 ? -5.096 -5.191 7.915 1.00 94.25 90 LEU A C 1
ATOM 712 O O . LEU A 1 90 ? -3.896 -4.976 7.739 1.00 94.25 90 LEU A O 1
ATOM 716 N N . LEU A 1 91 ? -5.692 -6.273 7.425 1.00 95.12 91 LEU A N 1
ATOM 717 C CA . LEU A 1 91 ? -5.045 -7.211 6.520 1.00 95.12 91 LEU A CA 1
ATOM 718 C C . LEU A 1 91 ? -5.235 -6.737 5.084 1.00 95.12 91 LEU A C 1
ATOM 720 O O . LEU A 1 91 ? -6.363 -6.613 4.601 1.00 95.12 91 LEU A O 1
ATOM 724 N N . VAL A 1 92 ? -4.122 -6.513 4.386 1.00 96.19 92 VAL A N 1
ATOM 725 C CA . VAL A 1 92 ? -4.113 -6.065 2.990 1.00 96.19 92 VAL A CA 1
ATOM 726 C C . VAL A 1 92 ? -3.514 -7.142 2.091 1.00 96.19 92 VAL A C 1
ATOM 728 O O . VAL A 1 92 ? -2.472 -7.731 2.383 1.00 96.19 92 VAL A O 1
ATOM 731 N N . SER A 1 93 ? -4.178 -7.389 0.965 1.00 97.06 93 SER A N 1
ATOM 732 C CA . SER A 1 93 ? -3.682 -8.236 -0.120 1.00 97.06 93 SER A CA 1
ATOM 733 C C . SER A 1 93 ? -3.637 -7.445 -1.417 1.00 97.06 93 SER A C 1
ATOM 735 O O . SER A 1 93 ? -4.536 -6.647 -1.690 1.00 97.06 93 SER A O 1
ATOM 737 N N . GLY A 1 94 ? -2.616 -7.669 -2.239 1.00 96.75 94 GLY A N 1
ATOM 738 C CA . GLY A 1 94 ? -2.511 -6.974 -3.516 1.00 96.75 94 GLY A CA 1
ATOM 739 C C . GLY A 1 94 ? -1.173 -7.121 -4.217 1.00 96.75 94 GLY A C 1
ATOM 740 O O . GLY A 1 94 ? -0.215 -7.700 -3.698 1.00 96.75 94 GLY A O 1
ATOM 741 N N . HIS A 1 95 ? -1.119 -6.562 -5.420 1.00 97.19 95 HIS A N 1
ATOM 742 C CA . HIS A 1 95 ? 0.079 -6.539 -6.249 1.00 97.19 95 HIS A CA 1
ATOM 743 C C . HIS A 1 95 ? 0.832 -5.231 -6.047 1.00 97.19 95 HIS A C 1
ATOM 745 O O . HIS A 1 95 ? 0.249 -4.152 -6.158 1.00 97.19 95 HIS A O 1
ATOM 751 N N . VAL A 1 96 ? 2.128 -5.332 -5.765 1.00 96.00 96 VAL A N 1
ATOM 752 C CA . VAL A 1 96 ? 2.983 -4.183 -5.470 1.00 96.00 96 VAL A CA 1
ATOM 753 C C . VAL A 1 96 ? 3.783 -3.782 -6.705 1.00 96.00 96 VAL A C 1
ATOM 755 O O . VAL A 1 96 ? 4.349 -4.622 -7.405 1.00 96.00 96 VAL A O 1
ATOM 758 N N . TYR A 1 97 ? 3.857 -2.478 -6.941 1.00 95.62 97 TYR A N 1
ATOM 759 C CA . TYR A 1 97 ? 4.539 -1.829 -8.053 1.00 95.62 97 TYR A CA 1
ATOM 760 C C . TYR A 1 97 ? 5.444 -0.720 -7.527 1.00 95.62 97 TYR A C 1
ATOM 762 O O . TYR A 1 97 ? 5.243 -0.193 -6.433 1.00 95.62 97 TYR A O 1
ATOM 770 N N . TRP A 1 98 ? 6.418 -0.300 -8.328 1.00 93.31 98 TRP A N 1
ATOM 771 C CA . TRP A 1 98 ? 7.186 0.895 -7.994 1.00 93.31 98 TRP A CA 1
ATOM 772 C C . TRP A 1 98 ? 6.334 2.158 -8.111 1.00 93.31 98 TRP A C 1
ATOM 774 O O . TRP A 1 98 ? 5.594 2.321 -9.085 1.00 93.31 98 TRP A O 1
ATOM 784 N N . GLU A 1 99 ? 6.498 3.081 -7.166 1.00 92.50 99 GLU A N 1
ATOM 785 C CA . GLU A 1 99 ? 6.013 4.449 -7.330 1.00 92.50 99 GLU A CA 1
ATOM 786 C C . GLU A 1 99 ? 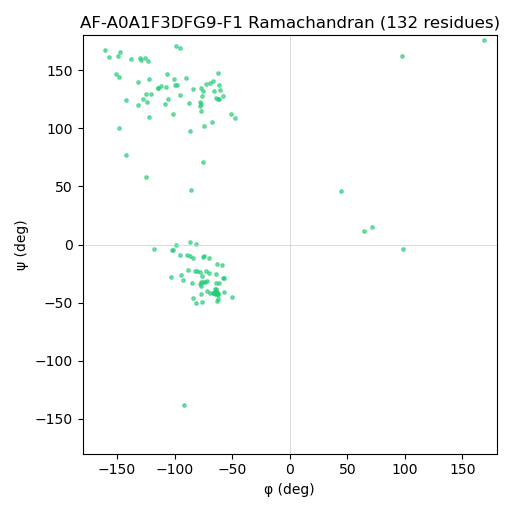6.964 5.218 -8.267 1.00 92.50 99 GLU A C 1
ATOM 788 O O . GLU A 1 99 ? 8.189 5.063 -8.219 1.00 92.50 99 GLU A O 1
ATOM 793 N N . CYS A 1 100 ? 6.398 5.963 -9.219 1.00 89.31 100 CYS A N 1
ATOM 794 C CA . CYS A 1 100 ? 7.177 6.553 -10.305 1.00 89.31 100 CYS A CA 1
ATOM 795 C C . CYS A 1 100 ? 8.063 7.704 -9.845 1.00 89.31 100 CYS A C 1
ATOM 797 O O . CYS A 1 100 ? 9.214 7.786 -10.285 1.00 89.31 100 CYS A O 1
ATOM 799 N N . ASN A 1 101 ? 7.565 8.562 -8.955 1.00 87.81 101 ASN A N 1
ATOM 800 C CA . ASN A 1 101 ? 8.369 9.644 -8.402 1.00 87.81 101 ASN A CA 1
ATOM 801 C C . ASN A 1 101 ? 9.542 9.085 -7.593 1.00 87.81 101 ASN A C 1
ATOM 803 O O . ASN A 1 101 ? 10.660 9.576 -7.725 1.00 87.81 101 ASN A O 1
ATOM 807 N N . TYR A 1 102 ? 9.337 8.002 -6.848 1.00 88.50 102 TYR A N 1
ATOM 808 C CA . TYR A 1 102 ? 10.380 7.299 -6.117 1.00 88.50 102 TYR A CA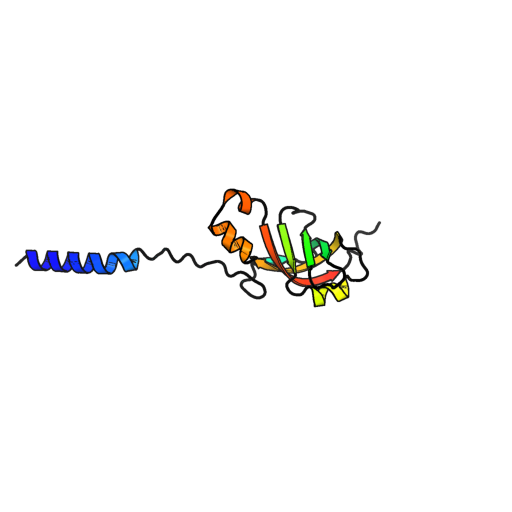 1
ATOM 809 C C . TYR A 1 102 ? 11.451 6.714 -7.038 1.00 88.50 102 TYR A C 1
ATOM 811 O O . TYR A 1 102 ? 12.644 6.905 -6.800 1.00 88.50 102 TYR A O 1
ATOM 819 N N . VAL A 1 103 ? 11.069 6.035 -8.125 1.00 87.00 103 VAL A N 1
ATOM 820 C CA . VAL A 1 103 ? 12.046 5.508 -9.101 1.00 87.00 103 VAL A CA 1
ATOM 821 C C . VAL A 1 103 ? 12.841 6.637 -9.753 1.00 87.00 103 VAL A C 1
ATOM 823 O O . VAL A 1 103 ? 14.060 6.528 -9.913 1.00 87.00 103 VAL A O 1
AT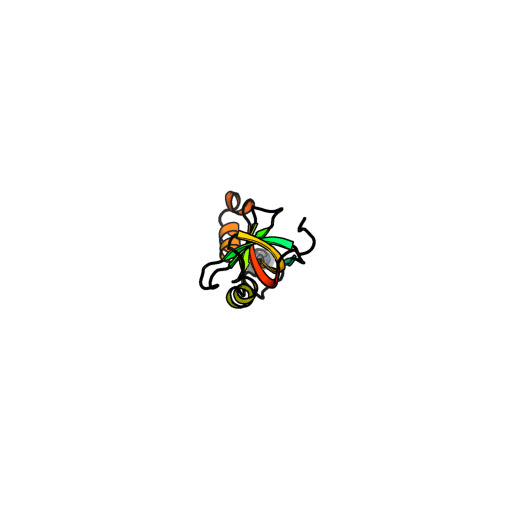OM 826 N N . TYR A 1 104 ? 12.172 7.736 -10.097 1.00 84.00 104 TYR A N 1
ATOM 827 C CA . TYR A 1 104 ? 12.825 8.912 -10.660 1.00 84.00 104 TYR A CA 1
ATOM 828 C C . TYR A 1 104 ? 13.816 9.545 -9.671 1.00 84.00 104 TYR A C 1
ATOM 830 O O . TYR A 1 104 ? 14.975 9.778 -10.012 1.00 84.00 104 TYR A O 1
ATOM 838 N N . GLN A 1 105 ? 13.402 9.763 -8.423 1.00 83.31 105 GLN A N 1
ATOM 839 C CA . GLN A 1 105 ? 14.242 10.382 -7.397 1.00 83.31 105 GLN A CA 1
ATOM 840 C C . GLN A 1 105 ? 15.400 9.480 -6.960 1.00 83.31 105 GLN A C 1
ATOM 842 O O . GLN A 1 105 ? 16.526 9.958 -6.837 1.00 83.31 105 GLN A O 1
ATOM 847 N N . SER A 1 106 ? 15.167 8.177 -6.788 1.00 82.19 106 SER A N 1
ATOM 848 C CA . SER A 1 106 ? 16.223 7.215 -6.431 1.00 82.19 106 SER A CA 1
ATOM 849 C C . SER A 1 106 ? 17.297 7.081 -7.507 1.00 82.19 106 SER A C 1
ATOM 851 O O . SER A 1 106 ? 18.449 6.785 -7.192 1.00 82.19 106 SER A O 1
ATOM 853 N N . SER A 1 107 ? 16.953 7.367 -8.764 1.00 74.44 107 SER A N 1
ATOM 854 C CA . SER A 1 107 ? 17.922 7.431 -9.861 1.00 74.44 107 SER A CA 1
ATOM 855 C C . SER A 1 107 ? 18.819 8.676 -9.794 1.00 74.44 107 SER A C 1
ATOM 857 O O . SER A 1 107 ? 19.924 8.644 -10.331 1.00 74.44 107 SER A O 1
ATOM 859 N N . ASN A 1 108 ? 18.371 9.744 -9.119 1.00 72.94 108 ASN A N 1
ATOM 860 C CA . ASN A 1 108 ? 19.072 11.029 -9.031 1.00 72.94 108 ASN A CA 1
ATOM 861 C C . ASN A 1 108 ? 19.789 11.258 -7.687 1.00 72.94 108 ASN A C 1
ATOM 863 O O . ASN A 1 108 ? 20.775 11.988 -7.647 1.00 72.94 108 ASN A O 1
ATOM 867 N N . ASN A 1 109 ? 19.317 10.670 -6.583 1.00 66.94 109 ASN A N 1
ATOM 868 C CA . ASN A 1 109 ? 19.891 10.882 -5.252 1.00 66.94 109 ASN A CA 1
ATOM 869 C C . ASN A 1 109 ? 19.751 9.629 -4.375 1.00 66.94 109 ASN A C 1
ATOM 871 O O . ASN A 1 109 ? 18.679 9.371 -3.827 1.00 66.94 109 ASN A O 1
ATOM 875 N N . SER A 1 110 ? 20.825 8.840 -4.256 1.00 60.78 110 SER A N 1
ATOM 876 C CA . SER A 1 110 ? 20.771 7.471 -3.719 1.00 60.78 110 SER A CA 1
ATOM 877 C C . SER A 1 110 ? 20.732 7.363 -2.192 1.00 60.78 110 SER A C 1
ATOM 879 O O . SER A 1 110 ? 20.284 6.342 -1.676 1.00 60.78 110 SER A O 1
ATOM 881 N N . TYR A 1 111 ? 21.201 8.371 -1.450 1.00 54.50 111 TYR A N 1
ATOM 882 C CA . TYR A 1 111 ? 21.460 8.200 -0.015 1.00 54.50 111 TYR A CA 1
ATOM 883 C C . TYR A 1 111 ? 20.163 8.198 0.812 1.00 54.50 111 TYR A C 1
ATOM 885 O O . TYR A 1 111 ? 19.912 7.267 1.574 1.00 54.50 111 TYR A O 1
ATOM 893 N N . GLN A 1 112 ? 19.293 9.191 0.600 1.00 53.28 112 GLN A N 1
ATOM 894 C CA . GLN A 1 112 ? 18.019 9.349 1.325 1.00 53.28 112 GLN A CA 1
ATOM 895 C C . GLN A 1 112 ? 16.919 8.394 0.824 1.00 53.28 112 GLN A C 1
ATOM 897 O O . GLN A 1 112 ? 16.147 7.856 1.614 1.00 53.28 112 GLN A O 1
ATOM 902 N N . THR A 1 113 ? 16.881 8.115 -0.481 1.00 60.78 113 THR A N 1
ATOM 903 C CA . THR A 1 113 ? 15.884 7.215 -1.096 1.00 60.78 113 THR A CA 1
ATOM 904 C C . THR A 1 113 ? 16.145 5.729 -0.834 1.00 60.78 113 THR A C 1
ATOM 906 O O . THR A 1 113 ? 15.283 4.900 -1.122 1.00 60.78 113 THR A O 1
ATOM 909 N N . SER A 1 114 ? 17.312 5.360 -0.291 1.00 64.75 114 SER A N 1
ATOM 910 C CA . SER A 1 114 ? 17.614 3.962 0.046 1.00 64.75 114 SER A CA 1
ATOM 911 C C . SER A 1 114 ? 16.870 3.471 1.291 1.00 64.75 114 SER A C 1
ATOM 913 O O . SER A 1 114 ? 16.514 2.292 1.351 1.00 64.75 114 SER A O 1
ATOM 915 N N . MET A 1 115 ? 16.622 4.365 2.257 1.00 70.88 115 MET A N 1
ATOM 916 C CA . MET A 1 115 ? 15.997 4.011 3.532 1.00 70.88 115 MET A CA 1
ATOM 917 C C . MET A 1 115 ? 14.476 3.976 3.429 1.00 70.88 115 MET A C 1
ATOM 919 O O . MET A 1 115 ? 13.879 3.004 3.873 1.00 70.88 115 MET A O 1
ATOM 923 N N . TYR A 1 116 ? 13.861 4.985 2.807 1.00 85.06 116 TYR A N 1
ATOM 924 C CA . TYR A 1 116 ? 12.406 5.073 2.682 1.00 85.06 116 TYR A CA 1
ATOM 925 C C . TYR A 1 116 ? 11.965 4.653 1.293 1.00 85.06 116 TYR A C 1
ATOM 927 O O . TYR A 1 116 ? 12.259 5.339 0.314 1.00 85.06 116 TYR A O 1
ATOM 935 N N . LYS A 1 117 ? 11.265 3.525 1.197 1.00 90.44 117 LYS A N 1
ATOM 936 C CA . LYS A 1 117 ? 10.793 2.994 -0.082 1.00 90.44 117 LYS A CA 1
ATOM 937 C C . LYS A 1 117 ? 9.343 3.386 -0.290 1.00 90.44 117 LYS A C 1
ATOM 939 O O . LYS A 1 117 ? 8.525 3.291 0.621 1.00 90.44 117 LYS A O 1
ATOM 944 N N . VAL A 1 118 ? 9.017 3.806 -1.505 1.00 93.50 118 VAL A N 1
ATOM 945 C CA . VAL A 1 118 ? 7.641 4.152 -1.859 1.00 93.50 118 VAL A CA 1
ATOM 946 C C . VAL A 1 118 ? 7.177 3.269 -3.004 1.00 93.50 118 VAL A C 1
ATOM 948 O O . VAL A 1 118 ? 7.841 3.114 -4.035 1.00 93.50 118 VAL A O 1
ATOM 951 N N . TYR A 1 119 ? 6.016 2.677 -2.790 1.00 95.25 119 TYR A N 1
ATOM 952 C CA . TYR A 1 119 ? 5.385 1.720 -3.668 1.00 95.25 119 TYR A CA 1
ATOM 953 C C . TYR A 1 119 ? 3.970 2.161 -4.011 1.00 95.25 119 TYR A C 1
ATOM 955 O O . TYR A 1 119 ? 3.342 2.939 -3.296 1.00 95.25 119 TYR A O 1
ATOM 963 N N . ASN A 1 120 ? 3.456 1.592 -5.091 1.00 96.62 120 ASN A N 1
ATOM 964 C CA . ASN A 1 120 ? 2.034 1.556 -5.374 1.00 96.62 120 ASN A CA 1
ATOM 965 C C . ASN A 1 120 ? 1.519 0.137 -5.133 1.00 96.62 120 ASN A C 1
ATOM 967 O O . ASN A 1 120 ? 2.230 -0.831 -5.402 1.00 96.62 120 ASN A O 1
ATOM 971 N N . ILE A 1 121 ? 0.281 -0.003 -4.677 1.00 97.00 121 ILE A N 1
ATOM 972 C CA . ILE A 1 121 ? -0.384 -1.290 -4.506 1.00 97.00 121 ILE A CA 1
ATOM 973 C C . ILE A 1 121 ? -1.735 -1.289 -5.210 1.00 97.00 121 ILE A C 1
ATOM 975 O O . ILE A 1 121 ? -2.592 -0.450 -4.945 1.00 97.00 121 ILE A O 1
ATOM 979 N N . LEU A 1 122 ? -1.942 -2.258 -6.099 1.00 97.25 122 LEU A N 1
ATOM 980 C CA . LEU A 1 122 ? -3.283 -2.601 -6.556 1.00 97.25 122 LEU A CA 1
ATOM 981 C C . LEU A 1 122 ? -3.855 -3.608 -5.566 1.00 97.25 122 LEU A C 1
ATOM 983 O O . LEU A 1 122 ? -3.518 -4.794 -5.611 1.00 97.25 122 LEU A O 1
ATOM 987 N N . ALA A 1 123 ? -4.646 -3.101 -4.628 1.00 96.25 123 ALA A N 1
ATOM 988 C CA . ALA A 1 123 ? -5.196 -3.901 -3.553 1.00 96.25 123 ALA A CA 1
ATOM 989 C C . ALA A 1 123 ? -6.350 -4.751 -4.081 1.00 96.25 123 ALA A C 1
ATOM 991 O O . ALA A 1 123 ? -7.280 -4.251 -4.709 1.00 96.25 123 ALA A O 1
ATOM 992 N N . THR A 1 124 ? -6.284 -6.049 -3.826 1.00 96.44 124 THR A N 1
ATOM 993 C CA . THR A 1 124 ? -7.349 -6.998 -4.159 1.00 96.44 124 THR A CA 1
ATOM 994 C C . THR A 1 124 ? -8.299 -7.175 -2.981 1.00 96.44 124 THR A C 1
ATOM 996 O O . THR A 1 124 ? -9.498 -7.392 -3.168 1.00 96.44 124 THR A O 1
ATOM 999 N N . ASN A 1 125 ? -7.791 -7.043 -1.752 1.00 94.38 125 ASN A N 1
ATOM 1000 C CA . ASN A 1 125 ? -8.609 -7.132 -0.554 1.00 94.38 125 ASN A CA 1
ATOM 1001 C C . ASN A 1 125 ? -8.049 -6.303 0.606 1.00 94.38 125 ASN A C 1
ATOM 1003 O O . ASN A 1 125 ? -6.832 -6.200 0.762 1.00 94.38 125 ASN A O 1
ATOM 1007 N N . VAL A 1 126 ? -8.956 -5.764 1.422 1.00 93.50 126 VAL A N 1
ATOM 1008 C CA . VAL A 1 126 ? -8.662 -5.086 2.689 1.00 93.50 126 VAL A CA 1
ATOM 1009 C C . VAL A 1 126 ? -9.761 -5.448 3.680 1.00 93.50 126 VAL A C 1
ATOM 1011 O O . VAL A 1 126 ? -10.938 -5.263 3.370 1.00 93.50 126 VAL A O 1
ATOM 1014 N N . PHE A 1 127 ? -9.394 -5.995 4.836 1.00 91.25 127 PHE A N 1
ATOM 1015 C CA . PHE A 1 127 ? -10.348 -6.416 5.863 1.00 91.25 127 PHE A CA 1
ATOM 1016 C C . PHE A 1 127 ? -9.690 -6.473 7.246 1.00 91.25 127 PHE A C 1
ATOM 1018 O O . PHE A 1 127 ? -8.469 -6.517 7.359 1.00 91.25 127 PHE A O 1
ATOM 1025 N N . LEU A 1 128 ? -10.497 -6.471 8.308 1.00 86.44 128 LEU A N 1
ATOM 1026 C CA . LEU A 1 128 ? -10.002 -6.630 9.678 1.00 86.44 128 LEU A CA 1
ATOM 1027 C C . LEU A 1 128 ? -9.424 -8.029 9.911 1.00 86.44 128 LEU A C 1
ATOM 1029 O O . LEU A 1 128 ? -10.039 -9.025 9.523 1.00 86.44 128 LEU A O 1
ATOM 1033 N N . ASP A 1 129 ? -8.317 -8.111 10.649 1.00 73.69 129 ASP A N 1
ATOM 1034 C CA . ASP A 1 129 ? -7.889 -9.385 11.221 1.00 73.69 129 ASP A CA 1
ATOM 1035 C C . ASP A 1 129 ? -8.889 -9.825 12.304 1.00 73.69 129 ASP A C 1
ATOM 1037 O O . ASP A 1 129 ? -8.959 -9.264 13.401 1.00 73.69 129 ASP A O 1
ATOM 1041 N N . MET A 1 130 ? -9.716 -10.820 11.981 1.00 65.12 130 MET A N 1
ATOM 1042 C CA . MET A 1 130 ? -10.660 -11.413 12.931 1.00 65.12 130 MET A CA 1
ATOM 1043 C C . MET A 1 130 ? -10.021 -12.499 13.806 1.00 65.12 130 MET A C 1
ATOM 1045 O O . MET A 1 130 ? -10.643 -12.920 14.778 1.00 65.12 130 MET A O 1
ATOM 1049 N N . TYR A 1 131 ? -8.806 -12.958 13.490 1.00 57.53 131 TYR A N 1
ATOM 1050 C CA . TYR A 1 131 ? -8.147 -14.073 14.176 1.00 57.53 131 TYR A CA 1
ATOM 1051 C C . TYR A 1 131 ? -7.193 -13.632 15.300 1.00 57.53 131 TYR A C 1
ATOM 1053 O O . TYR A 1 131 ? -6.765 -14.474 16.089 1.00 57.53 131 TYR A O 1
ATOM 1061 N N . GLY A 1 132 ? -6.908 -12.331 15.424 1.00 50.66 132 GLY A N 1
ATOM 1062 C CA . GLY A 1 132 ? -6.053 -11.755 16.474 1.00 50.66 132 GLY A CA 1
ATOM 1063 C C . GLY A 1 132 ? -6.778 -11.078 17.646 1.00 50.66 132 GLY A C 1
ATOM 1064 O O . GLY A 1 132 ? -6.119 -10.659 18.598 1.00 50.66 132 GLY A O 1
ATOM 1065 N N . LYS A 1 133 ? -8.113 -10.956 17.622 1.00 42.09 133 LYS A N 1
ATOM 1066 C CA . LYS A 1 133 ? -8.866 -10.333 18.726 1.00 42.09 133 LYS A CA 1
ATOM 1067 C C . LYS A 1 133 ? -8.931 -11.277 19.933 1.00 42.09 133 LYS A C 1
ATOM 1069 O O . LYS A 1 133 ? -9.709 -12.228 19.933 1.00 42.09 133 LYS A O 1
ATOM 1074 N N . LYS A 1 134 ? -8.102 -11.006 20.944 1.00 37.19 134 LYS A N 1
ATOM 1075 C CA . LYS A 1 134 ? -8.376 -11.392 22.335 1.00 37.19 134 LYS A CA 1
ATOM 1076 C C . LYS A 1 134 ? -9.273 -10.355 22.992 1.00 37.19 134 LYS A C 1
ATOM 1078 O O . LYS A 1 134 ? -9.065 -9.156 22.708 1.00 37.19 134 LYS A O 1
#

Mean predicted aligned error: 11.02 Å

Foldseek 3Di:
DPVVVVVVVVVVCVVCVVVVVPPPPPPQFDFDPPDDFPDKAFQFWWFWAADLQQPWIWTAGPPGNLEIETEPCSNVACVVPVVDDRRDTKGWTFTKGAHPVLSVVCVPDPPVSVRHGYIYTHTPDIGHDPPPDD

Solvent-accessible surface area (backbone atoms only — not comparable to full-atom values): 7516 Å² total; per-residue (Å²): 133,67,66,68,56,54,54,52,52,52,54,53,48,64,66,48,48,64,69,70,68,61,75,73,76,66,79,72,78,59,47,35,76,95,50,56,71,76,51,71,47,71,68,37,58,20,33,37,37,54,51,99,79,19,80,47,32,35,34,30,36,74,91,40,80,48,37,41,34,35,44,66,49,20,58,72,51,28,76,67,45,70,91,56,60,67,56,42,70,27,25,35,22,28,42,30,18,38,26,51,69,47,56,55,46,42,74,74,45,60,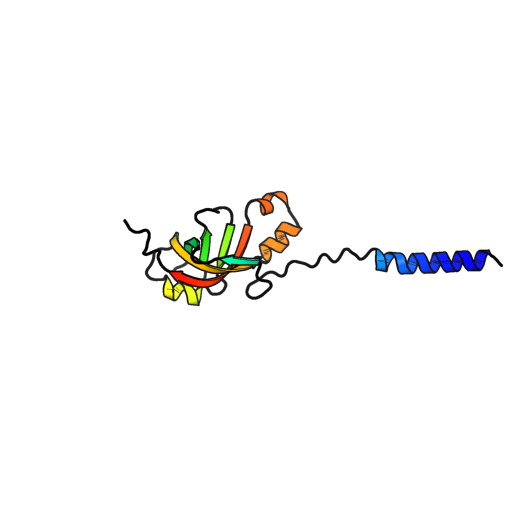78,72,45,67,66,47,43,50,29,24,24,47,64,78,46,64,46,71,64,76,88,74,75,125

Sequence (134 aa):
MRGNLIRKFLVILIIILPAISYTGCKKQKKCGCGKDVLFTITNQPAYVYFNDTGSIMYMSAVGDPYSTYHFCNPVEMYEKVKTYQSGDELLVSGHVYWECNYVYQSSNNSYQTSMYKVYNILATNVFLDMYGKK

Nearest PDB structures (foldseek):
  2pqa-assembly1_A  TM=4.302E-01  e=3.491E-01  Homo sapiens
  8b9a-assembly1_3  TM=5.289E-01  e=7.163E-01  Saccharomyces cerevisiae
  7ase-assembly1_s  TM=4.298E-01  e=6.973E+00  Trypanosoma cruzi
  8oz0-assembly1_D  TM=3.952E-01  e=8.345E+00  Homo sapiens

Radius of gyration: 24.08 Å; Cα contacts (8 Å, |Δi|>4): 219; chains: 1; bounding box: 66×25×73 Å

Secondary structure (DSSP, 8-state):
--HHHHHHHHHHHHHHHHHHS------PPP-STTS---EEEEEEEEEEEE-TTSS-EEEEETTEEEEEEEESSHHHHHHHHTTSPTT-EEEEEEEEEE-HHHHHHHHH-HHHHTTSEEEEEEEEEEE--SSS--